Protein AF-A0A5N9AEJ8-F1 (afdb_monomer_lite)

Radius of gyration: 23.68 Å; chains: 1; bounding box: 85×35×41 Å

Secondary structure (DSSP, 8-state):
----------EEEEEEE-TT--EEEEEEES---HHHHHHHHHHHHT-S-HHHHHHHHHHHHHHHHHTT-HHHHHHHHHHHHHHHHHHHHHHHHHHHHHHHHHHS--S-SS-GGGG-

Structure (mmCIF, N/CA/C/O backbone):
data_AF-A0A5N9AEJ8-F1
#
_entry.id   AF-A0A5N9AEJ8-F1
#
loop_
_atom_site.group_PDB
_atom_site.id
_atom_site.type_symbol
_atom_site.label_atom_id
_atom_site.label_alt_id
_atom_site.label_comp_id
_atom_site.label_asym_id
_atom_site.label_entity_id
_atom_site.label_seq_id
_atom_site.pdbx_PDB_ins_code
_atom_site.Cartn_x
_atom_site.Cartn_y
_atom_site.Cartn_z
_atom_site.occupancy
_atom_site.B_iso_or_equiv
_atom_site.auth_seq_id
_atom_site.auth_comp_id
_atom_site.auth_asym_id
_atom_site.auth_atom_id
_atom_site.pdbx_PDB_model_num
ATOM 1 N N . MET A 1 1 ? -25.300 -24.874 18.744 1.00 43.62 1 MET A N 1
ATOM 2 C CA . MET A 1 1 ? -23.837 -24.880 18.566 1.00 43.62 1 MET A CA 1
ATOM 3 C C . MET A 1 1 ? -23.612 -24.397 17.151 1.00 43.62 1 MET A C 1
ATOM 5 O O . MET A 1 1 ? -23.668 -25.200 16.233 1.00 43.62 1 MET A O 1
ATOM 9 N N . SER A 1 2 ? -23.594 -23.080 16.970 1.00 46.56 2 SER A N 1
ATOM 10 C CA . SER A 1 2 ? -23.436 -22.465 15.654 1.00 46.56 2 SER A CA 1
ATOM 11 C C . SER A 1 2 ? -21.943 -22.323 15.417 1.00 46.56 2 SER A C 1
ATOM 13 O O . SER A 1 2 ? -21.270 -21.730 16.257 1.00 46.56 2 SER A O 1
ATOM 15 N N . ASP A 1 3 ? -21.442 -22.912 14.335 1.00 46.59 3 ASP A N 1
ATOM 16 C CA . ASP A 1 3 ? -20.066 -22.732 13.890 1.00 46.59 3 ASP A CA 1
ATOM 17 C C . ASP A 1 3 ? -19.823 -21.237 13.652 1.00 46.59 3 ASP A C 1
ATOM 19 O O . ASP A 1 3 ? -20.306 -20.656 12.679 1.00 46.59 3 ASP A O 1
ATOM 23 N N . GLU A 1 4 ? -19.098 -20.603 14.572 1.00 47.81 4 GLU A N 1
ATOM 24 C CA . GLU A 1 4 ? -18.406 -19.345 14.323 1.00 47.81 4 GLU A CA 1
ATOM 25 C C . GLU A 1 4 ? -17.463 -19.592 13.143 1.00 47.81 4 GLU A C 1
ATOM 27 O O . GLU A 1 4 ? -16.373 -20.153 13.285 1.00 47.81 4 GLU A O 1
ATOM 32 N N . GLN A 1 5 ? -17.904 -19.211 11.943 1.00 52.09 5 GLN A N 1
ATOM 33 C CA . GLN A 1 5 ? -17.001 -19.024 10.822 1.00 52.09 5 GLN A CA 1
ATOM 34 C C . GLN A 1 5 ? -15.977 -17.990 11.279 1.00 52.09 5 GLN A C 1
ATOM 36 O O . GLN A 1 5 ? -16.288 -16.805 11.363 1.00 52.09 5 GLN A O 1
ATOM 41 N N . LYS A 1 6 ? -14.765 -18.446 11.613 1.00 49.97 6 LYS A N 1
ATOM 42 C CA . LYS A 1 6 ? -13.589 -17.583 11.702 1.00 49.97 6 LYS A CA 1
ATOM 43 C C . LYS A 1 6 ? -13.517 -16.815 10.387 1.00 49.97 6 LYS A C 1
ATOM 45 O O . LYS A 1 6 ? -13.077 -17.368 9.380 1.00 49.97 6 LYS A O 1
ATOM 50 N N . THR A 1 7 ? -13.987 -15.574 10.388 1.00 56.06 7 THR A N 1
ATOM 51 C CA . THR A 1 7 ? -13.753 -14.631 9.305 1.00 56.06 7 THR A CA 1
ATOM 52 C C . THR A 1 7 ? -12.245 -14.476 9.226 1.00 56.06 7 THR A C 1
ATOM 54 O O . THR A 1 7 ? -11.585 -13.974 10.136 1.00 56.06 7 THR A O 1
ATOM 57 N N . ASN A 1 8 ? -11.665 -15.075 8.193 1.00 62.03 8 ASN A N 1
ATOM 58 C CA . ASN A 1 8 ? -10.238 -15.018 7.965 1.00 62.03 8 ASN A CA 1
ATOM 59 C C . ASN A 1 8 ? -9.960 -13.622 7.411 1.00 62.03 8 ASN A C 1
ATOM 61 O O . ASN A 1 8 ? -10.012 -13.443 6.197 1.00 62.03 8 ASN A O 1
ATOM 65 N N . LYS A 1 9 ? -9.776 -12.659 8.322 1.00 68.12 9 LYS A N 1
ATOM 66 C CA . LYS A 1 9 ? -9.590 -11.235 8.029 1.00 68.12 9 LYS A CA 1
ATOM 67 C C . LYS A 1 9 ? -8.614 -11.072 6.869 1.00 68.12 9 LYS A C 1
ATOM 69 O O . LYS A 1 9 ? -7.446 -11.462 6.984 1.00 68.12 9 LYS A O 1
ATOM 74 N N . LYS A 1 10 ? -9.097 -10.564 5.735 1.00 75.56 10 LYS A N 1
ATOM 75 C CA . LYS A 1 10 ? -8.313 -10.486 4.496 1.00 75.56 10 LYS A CA 1
ATOM 76 C C . LYS A 1 10 ? -8.320 -9.074 3.929 1.00 75.56 10 LYS A C 1
ATOM 78 O O . LYS A 1 10 ? -9.348 -8.416 3.865 1.00 75.56 10 LYS A O 1
ATOM 83 N N . ILE A 1 11 ? -7.154 -8.658 3.443 1.00 77.69 11 ILE A N 1
ATOM 84 C CA . ILE A 1 11 ? -6.999 -7.478 2.594 1.00 77.69 11 ILE A CA 1
ATOM 85 C C . ILE A 1 11 ? -6.870 -7.969 1.159 1.00 77.69 11 ILE A C 1
ATOM 87 O O . ILE A 1 11 ? -6.063 -8.864 0.876 1.00 77.69 11 ILE A O 1
ATOM 91 N N . ILE A 1 12 ? -7.662 -7.408 0.253 1.00 82.75 12 ILE A N 1
ATOM 92 C CA . ILE A 1 12 ? -7.581 -7.714 -1.174 1.00 82.75 12 ILE A CA 1
ATOM 93 C C . ILE A 1 12 ? -7.246 -6.423 -1.905 1.00 82.75 12 ILE A C 1
ATOM 95 O 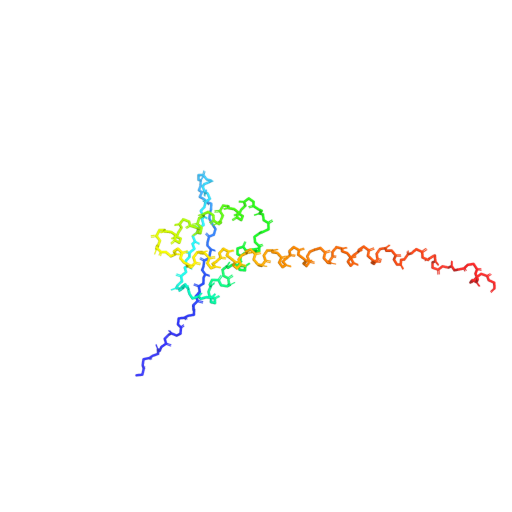O . ILE A 1 12 ? -7.989 -5.457 -1.809 1.00 82.75 12 ILE A O 1
ATOM 99 N N . VAL A 1 13 ? -6.132 -6.431 -2.637 1.00 80.00 13 VAL A N 1
ATOM 100 C CA . VAL A 1 13 ? -5.764 -5.357 -3.564 1.00 80.00 13 VAL A CA 1
ATOM 101 C C . VAL A 1 13 ? -5.839 -5.920 -4.975 1.00 80.00 13 VAL A C 1
ATOM 103 O O . VAL A 1 13 ? -5.082 -6.828 -5.328 1.00 80.00 13 VAL A O 1
ATOM 106 N N . CYS A 1 14 ? -6.771 -5.406 -5.765 1.00 83.88 14 CYS A N 1
ATOM 107 C CA . CYS A 1 14 ? -7.001 -5.795 -7.145 1.00 83.88 14 CYS A CA 1
ATOM 108 C C . CYS A 1 14 ? -6.505 -4.685 -8.063 1.00 83.88 14 CYS A C 1
ATOM 110 O O . CYS A 1 14 ? -7.040 -3.582 -8.063 1.00 83.88 14 CYS A O 1
ATOM 112 N N . TYR A 1 15 ? -5.499 -4.997 -8.872 1.00 82.75 15 TYR A N 1
ATOM 113 C CA . TYR A 1 15 ? -5.049 -4.126 -9.949 1.00 82.75 15 TYR A CA 1
ATOM 114 C C . TYR A 1 15 ? -5.743 -4.543 -11.234 1.00 82.75 15 TYR A C 1
ATOM 116 O O . TYR A 1 15 ? -5.691 -5.720 -11.603 1.00 82.75 15 TYR A O 1
ATOM 124 N N . SER A 1 16 ? -6.371 -3.597 -11.923 1.00 86.06 16 SER A N 1
ATOM 125 C CA . SER A 1 16 ? -6.980 -3.873 -13.215 1.00 86.06 16 SER A CA 1
ATOM 126 C C . SER A 1 16 ? -6.708 -2.760 -14.219 1.00 86.06 16 SER A C 1
ATOM 128 O O . SER A 1 16 ? -6.432 -1.616 -13.856 1.00 86.06 16 SER A O 1
ATOM 130 N N . ILE A 1 17 ? -6.714 -3.150 -15.488 1.00 84.44 17 ILE A N 1
ATOM 131 C CA . ILE A 1 17 ? -6.615 -2.258 -16.636 1.00 84.44 17 ILE A CA 1
ATOM 132 C C . ILE A 1 17 ? -7.794 -2.635 -17.518 1.00 84.44 17 ILE A C 1
ATOM 134 O O . ILE A 1 17 ? -7.950 -3.815 -17.852 1.00 84.44 17 ILE A O 1
ATOM 138 N N . ASP A 1 18 ? -8.646 -1.672 -17.835 1.00 88.62 18 ASP A N 1
ATOM 139 C CA . ASP A 1 18 ? -9.776 -1.916 -18.722 1.00 88.62 18 ASP A CA 1
ATOM 140 C C . ASP A 1 18 ? -9.377 -1.824 -20.207 1.00 88.62 18 ASP A C 1
ATOM 142 O O . ASP A 1 18 ? -8.215 -1.617 -20.567 1.00 88.62 18 ASP A O 1
ATOM 146 N N . TYR A 1 19 ? -10.351 -2.021 -21.097 1.00 91.25 19 TYR A N 1
ATOM 147 C CA . TYR A 1 19 ? -10.121 -1.969 -22.543 1.00 91.25 19 TYR A CA 1
ATOM 148 C C . TYR A 1 19 ? -9.839 -0.555 -23.076 1.00 91.25 19 TYR A C 1
ATOM 150 O O . TYR A 1 19 ? -9.345 -0.432 -24.198 1.00 91.25 19 TYR A O 1
ATOM 158 N N . ASP A 1 20 ? -10.095 0.482 -22.277 1.00 93.44 20 ASP A N 1
ATOM 159 C CA . ASP A 1 20 ? -9.814 1.882 -22.595 1.00 93.44 20 ASP A CA 1
ATOM 160 C C . ASP A 1 20 ? -8.432 2.331 -22.063 1.00 93.44 20 ASP A C 1
ATOM 162 O O . ASP A 1 20 ? -7.987 3.451 -22.320 1.00 93.44 20 ASP A O 1
ATOM 166 N N . ASN A 1 21 ? -7.678 1.413 -21.442 1.00 80.81 21 ASN A N 1
ATOM 167 C CA . ASN A 1 21 ? -6.403 1.638 -20.752 1.00 80.81 21 ASN A CA 1
ATOM 168 C C . ASN A 1 21 ? -6.522 2.505 -19.490 1.00 80.81 21 ASN A C 1
ATOM 170 O O . ASN A 1 21 ? -5.536 3.131 -19.080 1.00 80.81 21 ASN A O 1
ATOM 174 N N . GLU A 1 22 ? -7.691 2.534 -18.854 1.00 81.00 22 GLU A N 1
ATOM 175 C CA . GLU A 1 22 ? -7.823 3.111 -17.525 1.00 81.00 22 GLU A CA 1
ATOM 176 C C . GLU A 1 22 ? -7.299 2.126 -16.479 1.00 81.00 22 GLU A C 1
ATOM 178 O O . GLU A 1 22 ? -7.645 0.942 -16.447 1.00 81.00 22 GLU A O 1
ATOM 183 N N . TYR A 1 23 ? -6.419 2.631 -15.618 1.00 76.62 23 TYR A N 1
ATOM 184 C CA . TYR A 1 23 ? -5.851 1.879 -14.510 1.00 76.62 23 TYR A CA 1
ATOM 185 C C . TYR A 1 23 ? -6.737 2.071 -13.289 1.00 76.62 23 TYR A C 1
ATOM 187 O O . TYR A 1 23 ? -6.978 3.203 -12.871 1.00 76.62 23 TYR A O 1
ATOM 195 N N . SER A 1 24 ? -7.154 0.971 -12.674 1.00 79.12 24 SER A N 1
ATOM 196 C CA . SER A 1 24 ? -7.883 0.999 -11.411 1.00 79.12 24 SER A CA 1
ATOM 197 C C . SER A 1 24 ? -7.215 0.111 -10.373 1.00 79.12 24 SER A C 1
ATOM 199 O O . SER A 1 24 ? -6.595 -0.916 -10.675 1.00 79.12 24 SER A O 1
ATOM 201 N N . VAL A 1 25 ? -7.334 0.547 -9.123 1.00 80.00 25 VAL A N 1
ATOM 202 C CA . VAL A 1 25 ? -6.934 -0.223 -7.953 1.00 80.00 25 VAL A CA 1
ATOM 203 C C . VAL A 1 25 ? -8.142 -0.304 -7.044 1.00 80.00 25 VAL A C 1
ATOM 205 O O . VAL A 1 25 ? -8.639 0.722 -6.595 1.00 80.00 25 VAL A O 1
ATOM 208 N N . ASP A 1 26 ? -8.605 -1.518 -6.789 1.00 83.06 26 ASP A N 1
ATOM 209 C CA . ASP A 1 26 ? -9.668 -1.783 -5.828 1.00 83.06 26 ASP A CA 1
ATOM 210 C C . ASP A 1 26 ? -9.051 -2.385 -4.564 1.00 83.06 26 ASP A C 1
ATOM 212 O O . ASP A 1 26 ? -8.230 -3.306 -4.636 1.00 83.06 26 ASP A O 1
ATOM 216 N N . ILE A 1 27 ? -9.394 -1.817 -3.412 1.00 78.81 27 ILE A N 1
ATOM 217 C CA . ILE A 1 27 ? -8.824 -2.179 -2.119 1.00 78.81 27 ILE A CA 1
ATOM 218 C C . ILE A 1 27 ? -9.974 -2.510 -1.188 1.00 78.81 27 ILE A C 1
ATOM 220 O O . ILE A 1 27 ? -10.614 -1.627 -0.627 1.00 78.81 27 ILE A O 1
ATOM 224 N N . ASN A 1 28 ? -10.194 -3.804 -0.990 1.00 83.56 28 ASN A N 1
ATOM 225 C CA . ASN A 1 28 ? -11.177 -4.282 -0.038 1.00 83.56 28 ASN A CA 1
ATOM 226 C C . ASN A 1 28 ? -10.497 -4.555 1.307 1.00 83.56 28 ASN A C 1
ATOM 228 O O . ASN A 1 28 ? -9.625 -5.431 1.410 1.00 83.56 28 ASN A O 1
ATOM 232 N N . ILE A 1 29 ? -10.899 -3.788 2.319 1.00 82.81 29 ILE A N 1
ATOM 233 C CA . ILE A 1 29 ? -10.399 -3.861 3.690 1.00 82.81 29 ILE A CA 1
ATOM 234 C C . ILE A 1 29 ? -11.573 -4.233 4.598 1.00 82.81 29 ILE A C 1
ATOM 236 O O . ILE A 1 29 ? -12.523 -3.471 4.738 1.00 82.81 29 ILE A O 1
ATOM 240 N N . GLU A 1 30 ? -11.507 -5.407 5.227 1.00 81.56 30 GLU A N 1
ATOM 241 C CA . GLU A 1 30 ? -12.575 -5.877 6.124 1.00 81.56 30 GLU A CA 1
ATOM 242 C C . GLU A 1 30 ? -12.561 -5.177 7.495 1.00 81.56 30 GLU A C 1
ATOM 244 O O . GLU A 1 30 ? -13.611 -5.012 8.114 1.00 81.56 30 GLU A O 1
ATOM 249 N N . ASP A 1 31 ? -11.385 -4.756 7.973 1.00 83.56 31 ASP A N 1
ATOM 250 C CA . ASP A 1 31 ? -11.222 -3.985 9.205 1.00 83.56 31 ASP A CA 1
ATOM 251 C C . ASP A 1 31 ? -10.034 -3.016 9.120 1.00 83.56 31 ASP A C 1
ATOM 253 O O . ASP A 1 31 ? -9.042 -3.273 8.446 1.00 83.56 31 ASP A O 1
ATOM 257 N N . TYR A 1 32 ? -10.118 -1.892 9.825 1.00 85.88 32 TYR A N 1
ATOM 258 C CA . TYR A 1 32 ? -9.043 -0.896 9.875 1.00 85.88 32 TYR A CA 1
ATOM 259 C C . TYR A 1 32 ? -8.193 -1.058 11.143 1.00 85.88 32 TYR A C 1
ATOM 261 O O . TYR A 1 32 ? -7.686 -0.082 11.693 1.00 85.88 32 TYR A O 1
ATOM 269 N N . GLU A 1 33 ? -8.059 -2.285 11.657 1.00 90.12 33 GLU A N 1
ATOM 270 C CA . GLU A 1 33 ? -7.223 -2.529 12.832 1.00 90.12 33 GLU A CA 1
ATOM 271 C C . GLU A 1 33 ? -5.745 -2.274 12.504 1.00 90.12 33 GLU A C 1
ATOM 273 O O . GLU A 1 33 ? -5.277 -2.476 11.380 1.00 90.12 33 GLU A O 1
ATOM 278 N N . GLU A 1 34 ? -4.970 -1.872 13.511 1.00 87.62 34 GLU A N 1
ATOM 279 C CA . GLU A 1 34 ? -3.554 -1.522 13.352 1.00 87.62 34 GLU A CA 1
ATOM 280 C C . GLU A 1 34 ? -2.735 -2.636 12.675 1.00 87.62 34 GLU A C 1
ATOM 282 O O . GLU A 1 34 ? -1.855 -2.363 11.853 1.00 87.62 34 GLU A O 1
ATOM 287 N N . GLN A 1 35 ? -3.039 -3.903 12.972 1.00 88.44 35 GLN A N 1
ATOM 288 C CA . GLN A 1 35 ? -2.372 -5.047 12.349 1.00 88.44 35 GLN A CA 1
ATOM 289 C C . GLN A 1 35 ? -2.669 -5.140 10.844 1.00 88.44 35 GLN A C 1
ATOM 291 O O . GLN A 1 35 ? -1.762 -5.400 10.049 1.00 88.44 35 GLN A O 1
ATOM 296 N N . THR A 1 36 ? -3.912 -4.885 10.443 1.00 88.94 36 THR A N 1
ATOM 297 C CA . THR A 1 36 ? -4.349 -4.870 9.043 1.00 88.94 36 THR A CA 1
ATOM 298 C C . THR A 1 36 ? -3.661 -3.737 8.284 1.00 88.94 36 THR A C 1
ATOM 300 O O . THR A 1 36 ? -3.047 -3.969 7.238 1.00 88.94 36 THR A O 1
ATOM 303 N N . LEU A 1 37 ? -3.615 -2.540 8.871 1.00 90.5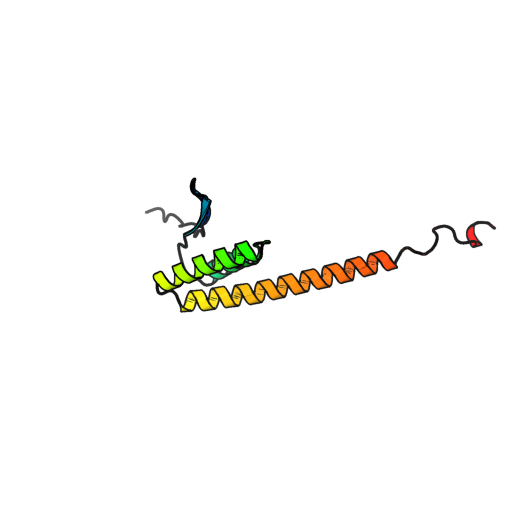0 37 LEU A N 1
ATOM 304 C CA . LEU A 1 37 ? -2.883 -1.395 8.317 1.00 90.50 37 LEU A CA 1
ATOM 305 C C . LEU A 1 37 ? -1.371 -1.663 8.224 1.00 90.50 37 LEU A C 1
ATOM 307 O O . LEU A 1 37 ? -0.732 -1.285 7.241 1.00 90.50 37 LEU A O 1
ATOM 311 N N . THR A 1 38 ? -0.804 -2.413 9.175 1.00 90.25 38 THR A N 1
ATOM 312 C CA . THR A 1 38 ? 0.609 -2.843 9.156 1.00 90.25 38 THR A CA 1
ATOM 313 C C . THR A 1 38 ? 0.925 -3.771 7.990 1.00 90.25 38 THR A C 1
ATOM 315 O O . THR A 1 38 ? 2.001 -3.686 7.378 1.00 90.25 38 THR A O 1
ATOM 318 N N . HIS A 1 39 ? 0.008 -4.674 7.657 1.00 88.69 39 HIS A N 1
ATOM 319 C CA . HIS A 1 39 ? 0.168 -5.547 6.501 1.00 88.69 39 HIS A CA 1
ATOM 320 C C . HIS A 1 39 ? -0.011 -4.777 5.189 1.00 88.69 39 HIS A C 1
ATOM 322 O O . HIS A 1 39 ? 0.826 -4.915 4.293 1.00 88.69 39 HIS A O 1
ATOM 328 N N . LEU A 1 40 ? -1.022 -3.907 5.099 1.00 89.50 40 LEU A N 1
ATOM 329 C CA . LEU A 1 40 ? -1.246 -3.064 3.924 1.00 89.50 40 LEU A CA 1
ATOM 330 C C . LEU A 1 40 ? -0.062 -2.127 3.658 1.00 89.50 40 LEU A C 1
ATOM 332 O O . LEU A 1 40 ? 0.429 -2.067 2.533 1.00 89.50 40 LEU A O 1
ATOM 336 N N . SER A 1 41 ? 0.469 -1.459 4.685 1.00 91.31 41 SER A N 1
ATOM 337 C CA . SER A 1 41 ? 1.643 -0.588 4.536 1.00 91.31 41 SER A CA 1
ATOM 338 C C . SER A 1 41 ? 2.871 -1.349 4.040 1.00 91.31 41 SER A C 1
ATOM 340 O O . SER A 1 41 ? 3.655 -0.816 3.260 1.00 91.31 41 SER A O 1
ATOM 342 N N . THR A 1 42 ? 3.032 -2.615 4.436 1.00 89.38 42 THR A N 1
ATOM 343 C CA . THR A 1 42 ? 4.111 -3.475 3.924 1.00 89.38 42 THR A CA 1
ATOM 344 C C . THR A 1 42 ? 3.937 -3.767 2.436 1.00 89.38 42 THR A C 1
ATOM 346 O O . THR A 1 42 ? 4.900 -3.650 1.678 1.00 89.38 42 THR A O 1
ATOM 349 N N . LEU A 1 43 ? 2.717 -4.104 2.010 1.00 87.88 43 LEU A N 1
ATOM 350 C CA . LEU A 1 43 ? 2.392 -4.341 0.606 1.00 87.88 43 LEU A CA 1
ATOM 351 C C . LEU A 1 43 ? 2.659 -3.091 -0.245 1.00 87.88 43 LEU A C 1
ATOM 353 O O . LEU A 1 43 ? 3.390 -3.165 -1.231 1.00 87.88 43 LEU A O 1
ATOM 357 N N . LEU A 1 44 ? 2.141 -1.936 0.175 1.00 89.06 44 LEU A N 1
ATOM 358 C CA . LEU A 1 44 ? 2.287 -0.667 -0.543 1.00 89.06 44 LEU A CA 1
ATOM 359 C C . LEU A 1 44 ? 3.744 -0.179 -0.598 1.00 89.06 44 LEU A C 1
ATOM 361 O O . LEU A 1 44 ? 4.192 0.321 -1.630 1.00 89.06 44 LEU A O 1
ATOM 365 N N . ALA A 1 45 ? 4.518 -0.366 0.476 1.00 88.25 45 ALA A N 1
ATOM 366 C CA . ALA A 1 45 ? 5.945 -0.035 0.498 1.00 88.25 45 ALA A CA 1
ATOM 367 C C . ALA A 1 45 ? 6.788 -0.950 -0.412 1.00 88.25 45 ALA A C 1
ATOM 369 O O . ALA A 1 45 ? 7.873 -0.563 -0.837 1.00 88.25 45 ALA A O 1
ATOM 370 N N . SER A 1 46 ? 6.301 -2.158 -0.721 1.00 84.81 46 SER A N 1
ATOM 371 C CA . SER A 1 46 ? 7.004 -3.123 -1.579 1.00 84.81 46 SER A CA 1
ATOM 372 C C . SER A 1 46 ? 6.816 -2.892 -3.080 1.00 84.81 46 SER A C 1
ATOM 374 O O . SER A 1 46 ? 7.453 -3.578 -3.880 1.00 84.81 46 SER A O 1
ATOM 376 N N . ILE A 1 47 ? 5.964 -1.938 -3.478 1.00 85.44 47 ILE A N 1
ATOM 377 C CA . ILE A 1 47 ? 5.729 -1.622 -4.887 1.00 85.44 47 ILE A CA 1
ATOM 378 C C . ILE A 1 47 ? 7.033 -1.071 -5.494 1.00 85.44 47 ILE A C 1
ATOM 380 O O . ILE A 1 47 ? 7.494 -0.007 -5.085 1.00 85.44 47 ILE A O 1
ATOM 384 N N . PRO A 1 48 ? 7.641 -1.752 -6.486 1.00 77.06 48 PRO A N 1
ATOM 385 C CA . PRO A 1 48 ? 8.985 -1.404 -6.953 1.00 77.06 48 PRO A CA 1
ATOM 386 C C . PRO A 1 48 ? 9.021 -0.152 -7.841 1.00 77.06 48 PRO A C 1
ATOM 388 O O . PRO A 1 48 ? 10.067 0.478 -7.985 1.00 77.06 48 PRO A O 1
ATOM 391 N N . SER A 1 49 ? 7.898 0.201 -8.470 1.00 84.88 49 SER A N 1
ATOM 392 C CA . SER A 1 49 ? 7.790 1.378 -9.331 1.00 84.88 49 SER A CA 1
ATOM 393 C C . SER A 1 49 ? 7.233 2.556 -8.545 1.00 84.88 49 SER A C 1
ATOM 395 O O . SER A 1 49 ? 6.083 2.519 -8.117 1.00 84.88 49 SER A O 1
ATOM 397 N N . VAL A 1 50 ? 8.014 3.633 -8.430 1.00 84.75 50 VAL A N 1
ATOM 398 C CA . VAL A 1 50 ? 7.591 4.868 -7.746 1.00 84.75 50 VAL A CA 1
ATOM 399 C C . VAL A 1 50 ? 6.332 5.455 -8.383 1.00 84.75 50 VAL A C 1
ATOM 401 O O . VAL A 1 50 ? 5.427 5.874 -7.673 1.00 84.75 50 VAL A O 1
ATOM 404 N N . GLN A 1 51 ? 6.233 5.455 -9.715 1.00 83.81 51 GLN A N 1
ATOM 405 C CA . GLN A 1 51 ? 5.049 5.980 -10.405 1.00 83.81 51 GLN A CA 1
ATOM 406 C C . GLN A 1 51 ? 3.792 5.186 -10.035 1.00 83.81 51 GLN A C 1
ATOM 408 O O . GLN A 1 51 ? 2.761 5.770 -9.704 1.00 83.81 51 GLN A O 1
ATOM 413 N N . PHE A 1 52 ? 3.901 3.857 -10.030 1.00 81.88 52 PHE A N 1
ATOM 414 C CA . PHE A 1 52 ? 2.790 2.979 -9.681 1.00 81.88 52 PHE A CA 1
ATOM 415 C C . PHE A 1 52 ? 2.443 3.048 -8.191 1.00 81.88 52 PHE A C 1
ATOM 417 O O . PHE A 1 52 ? 1.271 3.037 -7.819 1.00 81.88 52 PHE A O 1
ATOM 424 N N . GLN A 1 53 ? 3.454 3.191 -7.334 1.00 86.31 53 GLN A N 1
ATOM 425 C CA . GLN A 1 53 ? 3.279 3.393 -5.903 1.00 86.31 53 GLN A CA 1
ATOM 426 C C . GLN A 1 53 ? 2.534 4.700 -5.622 1.00 86.31 53 GLN A C 1
ATOM 428 O O . GLN A 1 53 ? 1.566 4.689 -4.873 1.00 86.31 53 GLN A O 1
ATOM 433 N N . VAL A 1 54 ? 2.922 5.809 -6.259 1.00 87.69 54 VAL A N 1
ATOM 434 C CA . VAL A 1 54 ? 2.252 7.111 -6.103 1.00 87.69 54 VAL A CA 1
ATOM 435 C C . VAL A 1 54 ? 0.794 7.045 -6.558 1.00 87.69 54 VAL A C 1
ATOM 437 O O . VAL A 1 54 ? -0.082 7.533 -5.849 1.00 87.69 54 VAL A O 1
ATOM 440 N N . GLN A 1 55 ? 0.511 6.419 -7.705 1.00 84.62 55 GLN A N 1
ATOM 441 C CA . GLN A 1 55 ? -0.868 6.228 -8.169 1.00 84.62 55 GLN A CA 1
ATOM 442 C C . GLN A 1 55 ? -1.685 5.390 -7.184 1.00 84.62 55 GLN A C 1
ATOM 444 O O . GLN A 1 55 ? -2.769 5.806 -6.783 1.00 84.62 55 GLN A O 1
ATOM 449 N N . THR A 1 56 ? -1.132 4.262 -6.733 1.00 86.44 56 THR A N 1
ATOM 450 C CA . THR A 1 56 ? -1.777 3.402 -5.734 1.00 86.44 56 THR A CA 1
ATOM 451 C C . THR A 1 56 ? -2.055 4.180 -4.446 1.00 86.44 56 THR A C 1
ATOM 453 O O . THR A 1 56 ? -3.160 4.120 -3.924 1.00 86.44 56 THR A O 1
ATOM 456 N N . MET A 1 57 ? -1.091 4.968 -3.960 1.00 89.25 57 MET A N 1
ATOM 457 C CA . MET A 1 57 ? -1.245 5.781 -2.752 1.00 89.25 57 MET A CA 1
ATOM 458 C C . MET A 1 57 ? -2.320 6.856 -2.888 1.00 89.25 57 MET A C 1
ATOM 460 O O . MET A 1 57 ? -3.030 7.110 -1.921 1.00 89.25 57 MET A O 1
ATOM 464 N N . ASN A 1 58 ? -2.458 7.481 -4.060 1.00 89.12 58 ASN A N 1
ATOM 465 C CA . ASN A 1 58 ? -3.532 8.444 -4.292 1.00 89.12 58 ASN A CA 1
ATOM 466 C C . ASN A 1 58 ? -4.904 7.774 -4.204 1.00 89.12 58 ASN A C 1
ATOM 468 O O . ASN A 1 58 ? -5.763 8.290 -3.501 1.00 89.12 58 ASN A O 1
ATOM 472 N N . ILE A 1 59 ? -5.063 6.603 -4.824 1.00 85.75 59 ILE A N 1
ATOM 473 C CA . ILE A 1 59 ? -6.318 5.842 -4.788 1.00 85.75 59 ILE A CA 1
ATOM 474 C C . ILE A 1 59 ? -6.644 5.390 -3.358 1.00 85.75 59 ILE A C 1
ATOM 476 O O . ILE A 1 59 ? -7.757 5.598 -2.890 1.00 85.75 59 ILE A O 1
ATOM 480 N N . VAL A 1 60 ? -5.661 4.845 -2.628 1.00 87.88 60 VAL A N 1
ATOM 481 C CA . VAL A 1 60 ? -5.813 4.474 -1.206 1.00 87.88 60 VAL A CA 1
ATOM 482 C C . VAL A 1 60 ? -6.258 5.678 -0.376 1.00 87.88 60 VAL A C 1
ATOM 484 O O . VAL A 1 60 ? -7.175 5.577 0.431 1.00 87.88 60 VAL A O 1
ATOM 487 N N . LYS A 1 61 ? -5.589 6.819 -0.560 1.00 91.00 61 LYS A N 1
ATOM 488 C CA . LYS A 1 61 ? -5.874 8.053 0.172 1.00 91.00 61 LYS A CA 1
ATOM 489 C C . LYS A 1 61 ? -7.300 8.526 -0.104 1.00 91.00 61 LYS A C 1
ATOM 491 O O . LYS A 1 61 ? -8.001 8.855 0.845 1.00 91.00 61 LYS A O 1
ATOM 496 N N . ASP A 1 62 ? -7.724 8.539 -1.363 1.00 88.75 62 ASP A N 1
ATOM 497 C CA . ASP A 1 62 ? -9.074 8.965 -1.733 1.00 88.75 62 ASP A CA 1
ATOM 498 C C . ASP A 1 62 ? -10.129 8.015 -1.128 1.00 88.75 62 ASP A C 1
ATOM 500 O O . ASP A 1 62 ? -11.049 8.495 -0.471 1.00 88.75 62 ASP A O 1
ATOM 504 N N . ALA A 1 63 ? -9.921 6.693 -1.190 1.00 84.69 63 ALA A N 1
ATOM 505 C CA . ALA A 1 63 ? -10.817 5.704 -0.576 1.00 84.69 63 ALA A CA 1
ATOM 506 C C . ALA A 1 63 ? -10.963 5.882 0.950 1.00 84.69 63 ALA A C 1
ATOM 508 O O . ALA A 1 63 ? -12.071 5.929 1.477 1.00 84.69 63 ALA A O 1
ATOM 509 N N . PHE A 1 64 ? -9.854 6.058 1.679 1.00 90.38 64 PHE A N 1
ATOM 510 C CA . PHE A 1 64 ? -9.914 6.287 3.129 1.00 90.38 64 PHE A CA 1
ATOM 511 C C . PHE A 1 64 ? -10.623 7.601 3.481 1.00 90.38 64 PHE A C 1
ATOM 513 O O . PHE A 1 64 ? -11.323 7.671 4.490 1.00 90.38 64 PHE A O 1
ATOM 520 N N . LEU A 1 65 ? -10.441 8.656 2.681 1.00 91.12 65 LEU A N 1
ATOM 521 C CA . LEU A 1 65 ? -11.123 9.930 2.907 1.00 91.12 65 LEU A CA 1
ATOM 522 C C . LEU A 1 65 ? -12.627 9.827 2.629 1.00 91.12 65 LEU A C 1
ATOM 524 O O . LEU A 1 65 ? -13.412 10.382 3.399 1.00 91.12 65 LEU A O 1
ATOM 528 N N . GLU A 1 66 ? -13.027 9.107 1.579 1.00 88.81 66 GLU A N 1
ATOM 529 C CA . GLU A 1 66 ? -14.434 8.838 1.254 1.00 88.81 66 GLU A CA 1
ATOM 530 C C . GLU A 1 66 ? -15.141 8.044 2.364 1.00 88.81 66 GLU A C 1
ATOM 532 O O . GLU A 1 66 ? -16.274 8.370 2.723 1.00 88.81 66 GLU A O 1
ATOM 537 N N . ASP A 1 67 ? -14.440 7.096 2.992 1.00 86.88 67 ASP A N 1
ATOM 538 C CA . ASP A 1 67 ? -14.953 6.296 4.113 1.00 86.88 67 ASP A CA 1
ATOM 539 C C . ASP A 1 67 ? -14.890 7.013 5.480 1.00 86.88 67 ASP A C 1
ATOM 541 O O . ASP A 1 67 ? -15.299 6.460 6.507 1.00 86.88 67 ASP A O 1
ATOM 545 N N . GLY A 1 68 ? -14.369 8.246 5.532 1.00 91.94 68 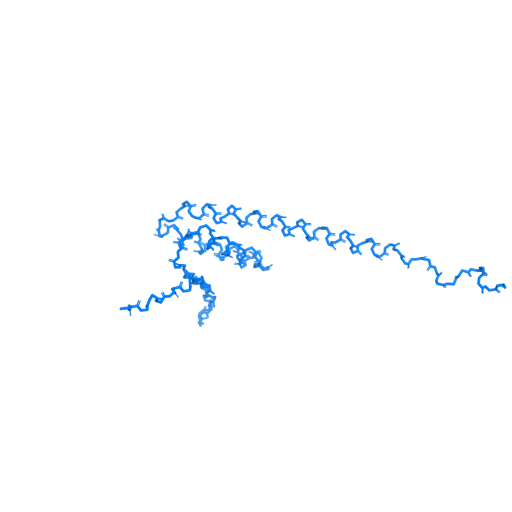GLY A N 1
ATOM 546 C CA . GLY A 1 68 ? -14.205 9.010 6.775 1.00 91.94 68 GLY A CA 1
ATOM 547 C C . GLY A 1 68 ? -13.112 8.465 7.707 1.00 91.94 68 GLY A C 1
ATOM 548 O O . GLY A 1 68 ? -13.146 8.714 8.912 1.00 91.94 68 GLY A O 1
ATOM 549 N N . LYS A 1 69 ? -12.142 7.730 7.157 1.00 92.19 69 LYS A N 1
ATOM 550 C CA . LYS A 1 69 ? -11.055 7.011 7.843 1.00 92.19 69 LYS A CA 1
ATOM 551 C C . LYS A 1 69 ? -9.740 7.790 7.872 1.00 92.19 69 LYS A C 1
ATOM 553 O O . LYS A 1 69 ? -8.666 7.266 7.582 1.00 92.19 69 LYS A O 1
ATOM 558 N N . GLY A 1 70 ? -9.826 9.083 8.185 1.00 92.81 70 GLY A N 1
ATOM 559 C CA . GLY A 1 70 ? -8.676 9.994 8.156 1.00 92.81 70 GLY A CA 1
ATOM 560 C C . GLY A 1 70 ? -7.568 9.625 9.148 1.00 92.81 70 GLY A C 1
ATOM 561 O O . GLY A 1 70 ? -6.392 9.683 8.797 1.00 92.81 70 GLY A O 1
ATOM 562 N N . GLU A 1 71 ? -7.925 9.191 10.358 1.00 94.06 71 GLU A N 1
ATOM 563 C CA . GLU A 1 71 ? -6.947 8.794 11.383 1.00 94.06 71 GLU A CA 1
ATOM 564 C C . GLU A 1 71 ? -6.202 7.513 10.975 1.00 94.06 71 GLU A C 1
ATOM 566 O O . GLU A 1 71 ? -4.978 7.417 11.088 1.00 94.06 71 GLU A O 1
ATOM 571 N N . GLU A 1 72 ? -6.924 6.535 10.427 1.00 94.06 72 GLU A N 1
ATOM 572 C CA . GLU A 1 72 ? -6.339 5.285 9.946 1.00 94.06 72 GLU A CA 1
ATOM 573 C C . GLU A 1 72 ? -5.446 5.503 8.715 1.00 94.06 72 GLU A C 1
ATOM 575 O O . GLU A 1 72 ? -4.427 4.823 8.555 1.00 94.06 72 GLU A O 1
ATOM 580 N N . LEU A 1 73 ? -5.768 6.497 7.882 1.00 93.88 73 LEU A N 1
ATOM 581 C CA . LEU A 1 73 ? -4.921 6.933 6.775 1.00 93.88 73 LEU A CA 1
ATOM 582 C C . LEU A 1 73 ? -3.597 7.534 7.268 1.00 93.88 73 LEU A C 1
ATOM 584 O O . LEU A 1 73 ? -2.540 7.194 6.734 1.00 93.88 73 LEU A O 1
ATOM 588 N N . GLU A 1 74 ? -3.623 8.395 8.289 1.00 93.62 74 GLU A N 1
ATOM 589 C CA . GLU A 1 74 ? -2.400 8.960 8.881 1.00 93.62 74 GLU A CA 1
ATOM 590 C C . GLU A 1 74 ? -1.490 7.864 9.452 1.00 93.62 74 GLU A C 1
ATOM 592 O O . GLU A 1 74 ? -0.269 7.875 9.231 1.00 93.62 74 GLU A O 1
ATOM 597 N N . LEU A 1 75 ? -2.083 6.876 10.129 1.00 93.25 75 LEU A N 1
ATOM 598 C CA . LEU A 1 75 ? -1.367 5.712 10.643 1.00 93.25 75 LEU A CA 1
ATOM 599 C C . LEU A 1 75 ? -0.742 4.892 9.506 1.00 93.25 75 LEU A C 1
ATOM 601 O O . LEU A 1 75 ? 0.442 4.547 9.568 1.00 93.25 75 LEU A O 1
ATOM 605 N N . LEU A 1 76 ? -1.505 4.626 8.443 1.00 93.06 76 LEU A N 1
ATOM 606 C CA . LEU A 1 76 ? -1.027 3.897 7.271 1.00 93.06 76 LEU A CA 1
ATOM 607 C C . LEU A 1 76 ? 0.166 4.608 6.615 1.00 93.06 76 LEU A C 1
ATOM 609 O O . LEU A 1 76 ? 1.199 3.979 6.374 1.00 93.06 76 LEU A O 1
ATOM 613 N N . ILE A 1 77 ? 0.056 5.917 6.366 1.00 92.75 77 ILE A N 1
ATOM 614 C CA . ILE A 1 77 ? 1.126 6.728 5.762 1.00 92.75 77 ILE A CA 1
ATOM 615 C C . ILE A 1 77 ? 2.384 6.691 6.634 1.00 92.75 77 ILE A C 1
ATOM 617 O O . ILE A 1 77 ? 3.481 6.445 6.128 1.00 92.75 77 ILE A O 1
ATOM 621 N N . SER A 1 78 ? 2.230 6.873 7.946 1.00 92.38 78 SER A N 1
ATOM 622 C CA . SER A 1 78 ? 3.348 6.846 8.895 1.00 92.38 78 SER A CA 1
ATOM 623 C C . SER A 1 78 ? 4.090 5.507 8.857 1.00 92.38 78 SER A C 1
ATOM 625 O O . SER A 1 78 ? 5.321 5.466 8.801 1.00 92.38 78 SER A O 1
ATOM 627 N N . GLN A 1 79 ? 3.357 4.392 8.808 1.00 92.31 79 GLN A N 1
ATOM 628 C CA . GLN A 1 79 ? 3.955 3.061 8.703 1.00 92.31 79 GLN A CA 1
ATOM 629 C C . GLN A 1 79 ? 4.656 2.824 7.358 1.00 92.31 79 GLN A C 1
ATOM 631 O O . GLN A 1 79 ? 5.709 2.182 7.326 1.00 92.31 79 GLN A O 1
ATOM 636 N N . ILE A 1 80 ? 4.110 3.337 6.252 1.00 90.56 80 ILE A N 1
ATOM 637 C CA . ILE A 1 80 ? 4.744 3.245 4.927 1.00 90.56 80 ILE A CA 1
ATOM 638 C C . ILE A 1 80 ? 6.079 3.991 4.914 1.00 90.56 80 ILE A C 1
ATOM 640 O O . ILE A 1 80 ? 7.066 3.451 4.407 1.00 90.56 80 ILE A O 1
ATOM 644 N N . LEU A 1 81 ? 6.135 5.194 5.494 1.00 88.12 81 LEU A N 1
ATOM 645 C CA . LEU A 1 81 ? 7.365 5.986 5.585 1.00 88.12 81 LEU A CA 1
ATOM 646 C C . LEU A 1 81 ? 8.446 5.236 6.374 1.00 88.12 81 LEU A C 1
ATOM 648 O O . LEU A 1 81 ? 9.534 5.003 5.847 1.00 88.12 81 LEU A O 1
ATOM 652 N N . LEU A 1 82 ? 8.111 4.742 7.570 1.00 89.75 82 LEU A N 1
ATOM 653 C CA . LEU A 1 82 ? 9.033 3.965 8.410 1.00 89.75 82 LEU A CA 1
ATOM 654 C C . LEU A 1 82 ? 9.570 2.713 7.696 1.00 89.75 82 LEU A C 1
ATOM 656 O O . LEU A 1 82 ? 10.759 2.388 7.772 1.00 89.75 82 LEU A O 1
ATOM 660 N N . LYS A 1 83 ? 8.703 1.990 6.978 1.00 87.69 83 LYS A N 1
ATOM 661 C CA . LYS A 1 83 ? 9.102 0.789 6.226 1.00 87.69 83 LYS A CA 1
ATOM 662 C C . LYS A 1 83 ? 9.988 1.135 5.031 1.00 87.69 83 LYS A C 1
ATOM 664 O O . LYS A 1 83 ? 10.956 0.416 4.779 1.00 87.69 83 LYS A O 1
ATOM 669 N N . SER A 1 84 ? 9.692 2.228 4.333 1.00 83.88 84 SER A N 1
ATOM 670 C CA . SER A 1 84 ? 10.480 2.701 3.191 1.00 83.88 84 SER A CA 1
ATOM 671 C C . SER A 1 84 ? 11.891 3.116 3.621 1.00 83.88 84 SER A C 1
ATOM 673 O O . SER A 1 84 ? 12.866 2.700 2.998 1.00 83.88 84 SER A O 1
ATOM 675 N N . GLU A 1 85 ? 12.031 3.838 4.736 1.00 84.19 85 GLU A N 1
ATOM 676 C CA . GLU A 1 85 ? 13.335 4.192 5.321 1.00 84.19 85 GLU A CA 1
ATOM 677 C C . GLU A 1 85 ? 14.147 2.956 5.729 1.00 84.19 85 GLU A C 1
ATOM 679 O O . GLU A 1 85 ? 15.343 2.850 5.432 1.00 84.19 85 GLU A O 1
ATOM 684 N N . SER A 1 86 ? 13.494 1.975 6.361 1.00 83.94 86 SER A N 1
ATOM 685 C CA . SER A 1 86 ? 14.134 0.704 6.715 1.00 83.94 86 SER A CA 1
ATOM 686 C C . SER A 1 86 ? 14.617 -0.056 5.475 1.00 83.94 86 SER A C 1
ATOM 688 O O . SER A 1 86 ? 15.724 -0.601 5.476 1.00 83.94 86 SER A O 1
ATOM 690 N N . LEU A 1 87 ? 13.816 -0.079 4.403 1.00 79.31 87 LEU A N 1
ATOM 691 C CA . LEU A 1 87 ? 14.181 -0.721 3.141 1.00 79.31 87 LEU A CA 1
ATOM 692 C C . LEU A 1 87 ? 15.399 -0.035 2.508 1.00 79.31 87 LEU A C 1
ATOM 694 O O . LEU A 1 87 ? 16.362 -0.713 2.150 1.00 79.31 87 LEU A O 1
ATOM 698 N N . LEU A 1 88 ? 15.391 1.298 2.432 1.00 78.88 88 LEU A N 1
ATOM 699 C CA . LEU A 1 88 ? 16.501 2.086 1.890 1.00 78.88 88 LEU A CA 1
ATOM 700 C C . LE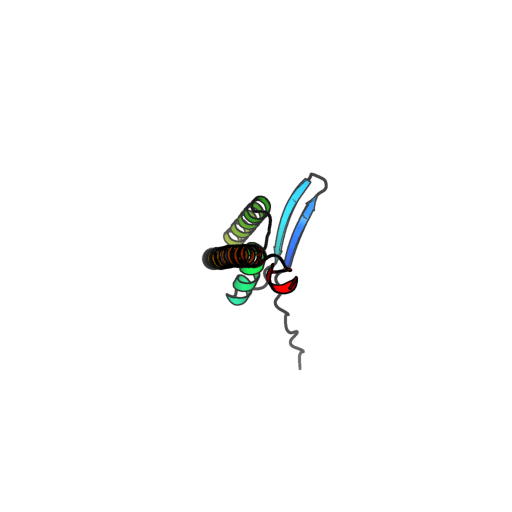U A 1 88 ? 17.797 1.854 2.672 1.00 78.88 88 LEU A C 1
ATOM 702 O O . LEU A 1 88 ? 18.842 1.622 2.065 1.00 78.88 88 LEU A O 1
ATOM 706 N N . THR A 1 89 ? 17.718 1.822 4.003 1.00 82.88 89 THR A N 1
ATOM 707 C CA . THR A 1 89 ? 18.872 1.555 4.875 1.00 82.88 89 THR A CA 1
ATOM 708 C C . THR A 1 89 ? 19.470 0.170 4.602 1.00 82.88 89 THR A C 1
ATOM 710 O O . THR A 1 89 ? 20.679 0.028 4.425 1.00 82.88 89 THR A O 1
ATOM 713 N N . LYS A 1 90 ? 18.627 -0.865 4.475 1.00 82.88 90 LYS A N 1
ATOM 714 C CA . LYS A 1 90 ? 19.073 -2.228 4.126 1.00 82.88 90 LYS A CA 1
ATOM 715 C C . LYS A 1 90 ? 19.672 -2.303 2.719 1.00 82.88 90 LYS A C 1
ATOM 717 O O . LYS A 1 90 ? 20.632 -3.039 2.484 1.00 82.88 90 LYS A O 1
ATOM 722 N N . MET A 1 91 ? 19.130 -1.543 1.768 1.00 75.75 91 MET A N 1
ATOM 723 C CA . MET A 1 91 ? 19.677 -1.451 0.411 1.00 75.75 91 MET A CA 1
ATOM 724 C C . MET A 1 91 ? 21.039 -0.746 0.372 1.00 75.75 91 MET A C 1
ATOM 726 O O . MET A 1 91 ? 21.880 -1.117 -0.441 1.00 75.75 91 MET A O 1
ATOM 730 N N . GLN A 1 92 ? 21.281 0.239 1.239 1.00 75.94 92 GLN A N 1
ATOM 731 C CA . GLN A 1 92 ? 22.587 0.895 1.369 1.00 75.94 92 GLN A CA 1
ATOM 732 C C . GLN A 1 92 ? 23.623 -0.050 1.991 1.00 75.94 92 GLN A C 1
ATOM 734 O O . GLN A 1 92 ? 24.656 -0.301 1.376 1.00 75.94 92 GLN A O 1
ATOM 739 N N . GLN A 1 93 ? 23.297 -0.688 3.117 1.00 77.31 93 GLN A N 1
ATOM 740 C CA . GLN A 1 93 ? 24.185 -1.653 3.784 1.00 77.31 93 GLN 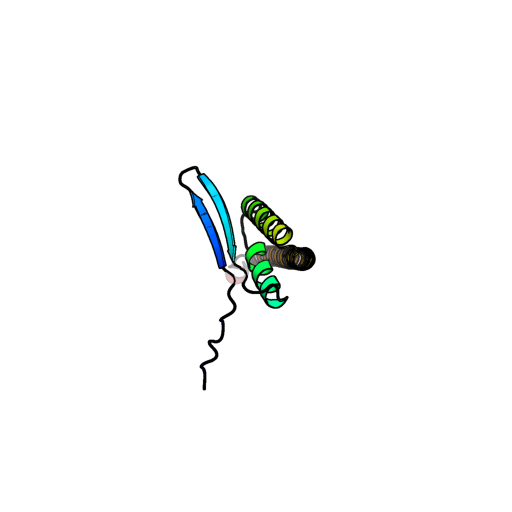A CA 1
ATOM 741 C C . GLN A 1 93 ? 24.554 -2.841 2.883 1.00 77.31 93 GLN A C 1
ATOM 743 O O . GLN A 1 93 ? 25.695 -3.292 2.850 1.00 77.31 93 GLN A O 1
ATOM 748 N N . SER A 1 94 ? 23.598 -3.348 2.101 1.00 70.69 94 SER A N 1
ATOM 749 C CA . SER A 1 94 ? 23.862 -4.442 1.156 1.00 70.69 94 SER A CA 1
ATOM 750 C C . SER A 1 94 ? 24.684 -4.028 -0.069 1.00 70.69 94 SER A C 1
ATOM 752 O O . SER A 1 94 ? 25.252 -4.901 -0.725 1.00 70.69 94 SER A O 1
ATOM 754 N N . LYS A 1 95 ? 24.773 -2.731 -0.396 1.00 67.06 95 LYS A N 1
ATOM 755 C CA . LYS A 1 95 ? 25.726 -2.222 -1.394 1.00 67.06 95 LYS A CA 1
ATOM 756 C C . LYS A 1 95 ? 27.131 -2.116 -0.808 1.00 67.06 95 LYS A C 1
ATOM 758 O O . LYS A 1 95 ? 28.064 -2.574 -1.453 1.00 67.06 95 LYS A O 1
ATOM 763 N N . GLU A 1 96 ?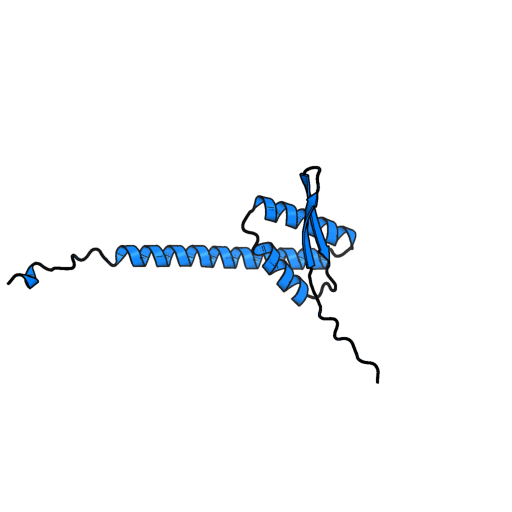 27.259 -1.617 0.420 1.00 65.06 96 GLU A N 1
ATOM 764 C CA . GLU A 1 96 ? 28.544 -1.516 1.130 1.00 65.06 96 GLU A CA 1
ATOM 765 C C . GLU A 1 96 ? 29.205 -2.895 1.309 1.00 65.06 96 GLU A C 1
ATOM 767 O O . GLU A 1 96 ? 30.369 -3.070 0.959 1.00 65.06 96 GLU A O 1
ATOM 772 N N . LEU A 1 97 ? 28.437 -3.915 1.712 1.00 60.56 97 LEU A N 1
ATOM 773 C CA . LEU A 1 97 ? 28.932 -5.296 1.843 1.00 60.56 97 LEU A CA 1
ATOM 774 C C . LEU A 1 97 ? 29.429 -5.894 0.513 1.00 60.56 97 LEU A C 1
ATOM 776 O O . LEU A 1 97 ? 30.397 -6.649 0.488 1.00 60.56 97 LEU A O 1
ATOM 780 N N . LYS A 1 98 ? 28.796 -5.545 -0.616 1.00 57.16 98 LYS A N 1
ATOM 781 C CA . LYS A 1 98 ? 29.218 -6.023 -1.947 1.00 57.16 98 LYS A CA 1
ATOM 782 C C . LYS A 1 98 ? 30.476 -5.322 -2.462 1.00 57.16 98 LYS A C 1
ATOM 784 O O . LYS A 1 98 ? 31.177 -5.886 -3.300 1.00 57.16 98 LYS A O 1
ATOM 789 N N . GLU A 1 99 ? 30.755 -4.107 -1.996 1.00 54.53 99 GLU A N 1
ATOM 790 C CA . GLU A 1 99 ? 31.980 -3.376 -2.332 1.00 54.53 99 GLU A CA 1
ATOM 791 C C . GLU A 1 99 ? 33.188 -3.860 -1.513 1.00 54.53 99 GLU A C 1
ATOM 793 O O . GLU A 1 99 ? 34.315 -3.828 -2.014 1.00 54.53 99 GLU A O 1
ATOM 798 N N . GLU A 1 100 ? 32.973 -4.372 -0.296 1.00 52.03 100 GLU A N 1
ATOM 799 C CA . GLU A 1 100 ? 34.030 -4.997 0.512 1.00 52.03 100 GLU A CA 1
ATOM 800 C C . GLU A 1 100 ? 34.473 -6.359 -0.051 1.00 52.03 100 GLU A C 1
ATOM 802 O O . GLU A 1 100 ? 35.678 -6.609 -0.152 1.00 52.03 100 GLU A O 1
ATOM 807 N N . ASP A 1 101 ? 33.546 -7.184 -0.552 1.00 50.06 101 ASP A N 1
ATOM 808 C CA . ASP A 1 101 ? 33.877 -8.467 -1.199 1.00 50.06 101 ASP A CA 1
ATOM 809 C C . ASP A 1 101 ? 34.662 -8.304 -2.520 1.00 50.06 101 ASP A C 1
ATOM 811 O O . ASP A 1 101 ? 35.433 -9.186 -2.903 1.00 50.06 101 ASP A O 1
ATOM 815 N N . GLN A 1 102 ? 34.541 -7.166 -3.216 1.00 50.56 102 GLN A N 1
ATOM 816 C CA . GLN A 1 102 ? 35.327 -6.886 -4.431 1.00 50.56 102 GLN A CA 1
ATOM 817 C C . GLN A 1 102 ? 36.720 -6.300 -4.153 1.00 50.56 102 GLN A C 1
ATOM 819 O O . GLN A 1 102 ? 37.575 -6.317 -5.040 1.00 50.56 102 GLN A O 1
ATOM 824 N N . LYS A 1 103 ? 36.998 -5.823 -2.933 1.00 51.16 103 LYS A N 1
ATOM 825 C CA . LYS A 1 103 ? 38.345 -5.368 -2.535 1.00 51.16 103 LYS A CA 1
ATOM 826 C C . LYS A 1 103 ? 39.218 -6.481 -1.940 1.00 51.16 103 LYS A C 1
ATOM 828 O O . LYS A 1 103 ? 40.406 -6.252 -1.726 1.00 51.16 103 LYS A O 1
ATOM 833 N N . GLY A 1 104 ? 38.669 -7.681 -1.725 1.00 50.78 104 GLY A N 1
ATOM 834 C CA . GLY A 1 104 ? 39.337 -8.805 -1.055 1.00 50.78 104 GLY A CA 1
ATOM 835 C C . GLY A 1 104 ? 40.038 -9.849 -1.939 1.00 50.78 104 GLY A C 1
ATOM 836 O O . GLY A 1 104 ? 40.538 -10.830 -1.401 1.00 50.78 104 GLY A O 1
ATOM 837 N N . SER A 1 105 ? 40.106 -9.687 -3.267 1.00 51.62 105 SER A N 1
ATOM 838 C CA . SER A 1 105 ? 40.694 -10.704 -4.167 1.00 51.62 105 SER A CA 1
ATOM 839 C C . SER A 1 105 ? 41.597 -10.104 -5.256 1.00 51.62 105 SER A C 1
ATOM 841 O O . SER A 1 105 ? 41.441 -10.390 -6.441 1.00 51.62 105 SER A O 1
ATOM 843 N N . ASN A 1 106 ? 42.560 -9.270 -4.863 1.00 52.44 106 ASN A N 1
ATOM 844 C CA . ASN A 1 106 ? 43.669 -8.856 -5.737 1.00 52.44 106 ASN A CA 1
ATOM 845 C C . ASN A 1 106 ? 45.041 -9.317 -5.208 1.00 52.44 106 ASN A C 1
ATOM 847 O O . ASN A 1 106 ? 46.068 -8.780 -5.618 1.00 52.44 106 ASN A O 1
ATOM 851 N N . GLU A 1 107 ? 45.094 -10.320 -4.321 1.00 62.00 107 GLU A N 1
ATOM 852 C CA . GLU A 1 107 ? 46.335 -11.086 -4.179 1.00 62.00 107 GLU A CA 1
ATOM 853 C C . GLU A 1 107 ? 46.412 -12.083 -5.345 1.00 62.00 107 GLU A C 1
ATOM 855 O O . GLU A 1 107 ? 45.488 -12.883 -5.518 1.00 62.00 107 GLU A O 1
ATOM 860 N N . PRO A 1 108 ? 47.474 -12.053 -6.173 1.00 63.78 108 PRO A N 1
ATOM 861 C CA . PRO A 1 108 ? 47.670 -13.084 -7.180 1.00 63.78 108 PRO A CA 1
ATOM 862 C C . PRO A 1 108 ? 47.710 -14.449 -6.485 1.00 63.78 108 PRO A C 1
ATOM 864 O O . PRO A 1 108 ? 48.437 -14.633 -5.511 1.00 63.78 108 PRO A O 1
ATOM 867 N N . CYS A 1 109 ? 46.939 -15.414 -6.997 1.00 67.62 109 CYS A N 1
ATOM 868 C CA . CYS A 1 109 ? 46.828 -16.768 -6.435 1.00 67.62 109 CYS A CA 1
ATOM 869 C C . CYS A 1 109 ? 48.148 -17.561 -6.432 1.00 67.62 109 CYS A C 1
ATOM 871 O O . CYS A 1 109 ? 48.177 -18.688 -5.950 1.00 67.62 109 CYS A O 1
ATOM 873 N N . ILE A 1 110 ? 49.217 -16.991 -6.988 1.00 67.19 110 ILE A N 1
ATOM 874 C CA . ILE A 1 110 ? 50.572 -17.527 -6.977 1.00 67.19 110 ILE A CA 1
ATOM 875 C C . ILE A 1 110 ? 51.477 -16.404 -6.478 1.00 67.19 110 ILE A C 1
ATOM 877 O O . ILE A 1 110 ? 51.583 -15.349 -7.113 1.00 67.19 110 ILE A O 1
ATOM 881 N N . LYS A 1 111 ? 52.126 -16.623 -5.337 1.00 70.31 111 LYS A N 1
ATOM 882 C CA . LYS A 1 111 ? 53.156 -15.726 -4.814 1.00 70.31 111 LYS A CA 1
ATOM 883 C C . LYS A 1 111 ? 54.494 -16.123 -5.454 1.00 70.31 111 LYS A C 1
ATOM 885 O O . LYS A 1 111 ? 54.730 -17.305 -5.679 1.00 70.31 111 LYS A O 1
ATOM 890 N N . PRO A 1 112 ? 55.416 -15.186 -5.747 1.00 61.34 112 PRO A N 1
ATOM 891 C CA . PRO A 1 112 ? 56.744 -15.527 -6.278 1.00 61.34 112 PRO A CA 1
ATOM 892 C C . PRO A 1 112 ? 57.537 -16.507 -5.394 1.00 61.34 112 PRO A C 1
ATOM 894 O O . PRO A 1 112 ? 58.447 -17.175 -5.874 1.00 61.34 112 PRO A O 1
ATOM 897 N N . SER A 1 113 ? 57.173 -16.606 -4.113 1.00 74.19 113 SER A N 1
ATOM 898 C CA . SER A 1 113 ? 57.667 -17.600 -3.158 1.00 74.19 113 SER A CA 1
ATOM 899 C C . SER A 1 113 ? 57.266 -19.041 -3.479 1.00 74.19 113 SER A C 1
ATOM 901 O O . SER A 1 113 ? 57.901 -19.952 -2.966 1.00 74.19 113 SER A O 1
ATOM 903 N N . ASP A 1 114 ? 56.244 -19.253 -4.308 1.00 74.94 114 ASP A N 1
ATOM 904 C CA . ASP A 1 114 ? 55.707 -20.577 -4.646 1.00 74.94 114 ASP A CA 1
ATOM 905 C C . ASP A 1 114 ? 56.469 -21.236 -5.817 1.00 74.94 114 ASP A C 1
ATOM 907 O O . ASP A 1 114 ? 56.174 -22.368 -6.192 1.00 74.94 114 ASP A O 1
ATOM 911 N N . ILE A 1 115 ? 57.433 -20.522 -6.421 1.00 74.44 115 ILE A N 1
ATOM 912 C CA . ILE A 1 115 ? 58.224 -20.952 -7.593 1.00 74.44 115 ILE A CA 1
ATOM 913 C C . ILE A 1 115 ? 59.656 -21.397 -7.206 1.00 74.44 115 ILE A C 1
ATOM 915 O O . ILE A 1 115 ? 60.436 -21.774 -8.080 1.00 74.44 115 ILE A O 1
ATOM 919 N N . LEU A 1 116 ? 60.016 -21.397 -5.916 1.00 58.03 116 LEU A N 1
ATOM 920 C CA . LEU A 1 116 ? 61.337 -21.842 -5.439 1.00 58.03 116 LEU A CA 1
ATOM 921 C C . LEU A 1 116 ? 61.297 -23.207 -4.748 1.00 58.03 116 LEU A C 1
ATOM 923 O O . LEU A 1 116 ? 60.482 -23.377 -3.817 1.00 58.03 116 LEU A O 1
#

Foldseek 3Di:
DDPPPPPPFDWDWDWDADPVRDTDIDIDGPDLDLVSLLVVLVVLLPPPDPVVSVVVLVNVVVVCVVVVNVVSNVSSVVSNVVVNVVVVVVVVVVVVVVVVVVVPPPPPPDDPVNVD

pLDDT: mean 78.64, std 13.82, range [43.62, 94.06]

Sequence (116 aa):
MSDEQKTNKKIIVCYSIDYDNEYSVDINIEDYEEQTLTHLSTLLASIPSVQFQVQTMNIVKDAFLEDGKGEELELLISQILLKSESLLTKMQQSKELKEEDQKGSNEPCIKPSDIL